Protein AF-A0A1M6KRE6-F1 (afdb_monomer_lite)

Sequence (108 aa):
MDKFHNLAITGLLILVSVLFFFLAFGNRGLVDMYNLKREAARLHEANQDLEKENDRLRRTMYRLLEDRDYLESVARKELGMVGKDELVYDFKDDNPSSRKKGDENPAQ

Secondary structure (DSSP, 8-state):
-HHHHHHHHHHHHHHHHHHHHHHHHSSS-HHHHHHHHHHHHHHHHHHHHHHHHHHHHHHHHHHHHH-HHHHHHHHHHHS----TT----------GGGS-SS------

pLDDT: mean 81.56, std 13.29, range [46.25, 96.5]

Foldseek 3Di:
DVVVVVVVVVVVVVVVVVVVVCQQPPDCHPVVVVVVVVVVVVVVVVVVVVVVVVVVVVVLVVCCVPPPVSVVVCCCPVVVDDDPPDDDDDPDPPPVVVVPDDDDDDDD

Structure (mmCIF, N/CA/C/O backbone):
data_AF-A0A1M6KRE6-F1
#
_entry.id   AF-A0A1M6KRE6-F1
#
loop_
_atom_site.group_PDB
_atom_site.id
_atom_site.type_symbol
_atom_site.label_atom_id
_atom_site.label_alt_id
_atom_site.label_comp_id
_atom_site.label_asym_id
_atom_site.label_entity_id
_atom_site.label_seq_id
_atom_site.pdbx_PDB_ins_code
_atom_site.Cartn_x
_atom_site.Cartn_y
_atom_site.Cartn_z
_atom_site.occupancy
_atom_site.B_iso_or_equiv
_atom_site.auth_seq_id
_atom_site.auth_comp_id
_atom_site.auth_asym_id
_atom_site.auth_atom_id
_atom_site.pdbx_PDB_model_num
ATOM 1 N N . MET A 1 1 ? 30.347 -0.579 -57.389 1.00 60.91 1 MET A N 1
ATOM 2 C CA . MET A 1 1 ? 30.819 -1.371 -56.224 1.00 60.91 1 MET A CA 1
ATOM 3 C C . MET A 1 1 ? 29.823 -1.230 -55.069 1.00 60.91 1 MET A C 1
ATOM 5 O O . MET A 1 1 ? 30.176 -1.230 -53.893 1.00 60.91 1 MET A O 1
ATOM 9 N N . ASP A 1 2 ? 28.539 -1.128 -55.401 1.00 69.44 2 ASP A N 1
ATOM 10 C CA . ASP A 1 2 ? 27.595 -0.358 -54.576 1.00 69.44 2 ASP A CA 1
ATOM 11 C C . ASP A 1 2 ? 26.771 -1.303 -53.696 1.00 69.44 2 ASP A C 1
ATOM 13 O O . ASP A 1 2 ? 26.412 -0.993 -52.566 1.00 69.44 2 ASP A O 1
ATOM 17 N N . LYS A 1 3 ? 26.603 -2.545 -54.163 1.00 71.12 3 LYS A N 1
ATOM 18 C CA . LYS A 1 3 ? 25.963 -3.634 -53.420 1.00 71.12 3 LYS A CA 1
ATOM 19 C C . LYS A 1 3 ? 26.753 -4.046 -52.169 1.00 71.12 3 LYS A C 1
ATOM 21 O O . LYS A 1 3 ? 26.140 -4.371 -51.160 1.00 71.12 3 LYS A O 1
ATOM 26 N N . PHE A 1 4 ? 28.088 -3.988 -52.207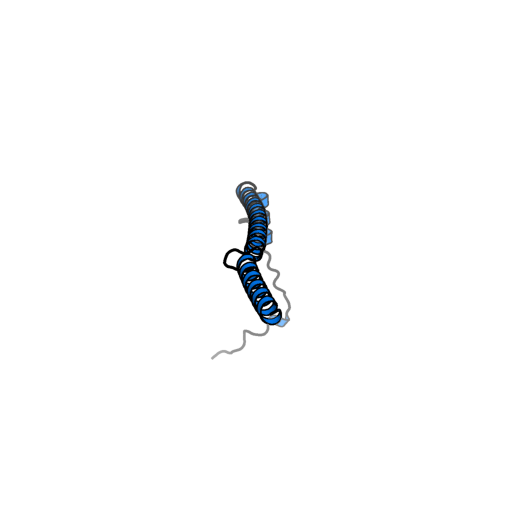 1.00 76.94 4 PHE A N 1
ATOM 27 C CA . PHE A 1 4 ? 28.939 -4.309 -51.051 1.00 76.94 4 PHE A CA 1
ATOM 28 C C . PHE A 1 4 ? 28.841 -3.251 -49.947 1.00 76.94 4 PHE A C 1
ATOM 30 O O . PHE A 1 4 ? 28.734 -3.600 -48.775 1.00 76.94 4 PHE A O 1
ATOM 37 N N . HIS A 1 5 ? 28.799 -1.970 -50.321 1.00 82.06 5 HIS A N 1
ATOM 38 C CA . HIS A 1 5 ? 28.614 -0.875 -49.370 1.00 82.06 5 HIS A CA 1
ATOM 39 C C . HIS A 1 5 ? 27.224 -0.923 -48.735 1.00 82.06 5 HIS A C 1
ATOM 41 O O . HIS A 1 5 ? 27.107 -0.815 -47.519 1.00 82.06 5 HIS A O 1
ATOM 47 N N . ASN A 1 6 ? 26.180 -1.189 -49.524 1.00 83.38 6 ASN A N 1
ATOM 48 C CA . ASN A 1 6 ? 24.822 -1.326 -48.996 1.00 83.38 6 ASN A CA 1
ATOM 49 C C . ASN A 1 6 ? 24.700 -2.517 -48.038 1.00 83.38 6 ASN A C 1
ATOM 51 O O . ASN A 1 6 ? 24.051 -2.403 -47.000 1.00 83.38 6 ASN A O 1
ATOM 55 N N . LEU A 1 7 ? 25.354 -3.642 -48.343 1.00 86.69 7 LEU A N 1
ATOM 56 C CA . LEU A 1 7 ? 25.370 -4.811 -47.464 1.00 86.69 7 LEU A CA 1
ATOM 57 C C . LEU A 1 7 ? 26.101 -4.514 -46.145 1.00 86.69 7 LEU A C 1
ATOM 59 O O . LEU A 1 7 ? 25.604 -4.872 -45.079 1.00 86.69 7 LEU A O 1
ATOM 63 N N . ALA A 1 8 ? 27.226 -3.795 -46.205 1.00 89.38 8 ALA A N 1
ATOM 64 C CA . ALA A 1 8 ? 27.962 -3.352 -45.023 1.00 89.38 8 ALA A CA 1
ATOM 65 C C . ALA A 1 8 ? 27.154 -2.358 -44.168 1.00 89.38 8 ALA A C 1
ATOM 67 O O . ALA A 1 8 ? 27.089 -2.509 -42.949 1.00 89.38 8 ALA A O 1
ATOM 68 N N . ILE A 1 9 ? 26.478 -1.388 -44.794 1.00 92.94 9 ILE A N 1
ATOM 69 C CA . ILE A 1 9 ? 25.613 -0.419 -44.104 1.00 92.94 9 ILE A CA 1
ATOM 70 C C . ILE A 1 9 ? 24.429 -1.129 -43.443 1.00 92.94 9 ILE A C 1
ATOM 72 O O . ILE A 1 9 ? 24.112 -0.845 -42.292 1.00 92.94 9 ILE A O 1
ATOM 76 N N . THR A 1 10 ? 23.805 -2.084 -44.135 1.00 93.38 10 THR A N 1
ATOM 77 C CA . THR A 1 10 ? 22.675 -2.856 -43.592 1.00 93.38 10 THR A CA 1
ATOM 78 C C . THR A 1 10 ? 23.118 -3.709 -42.402 1.00 93.38 10 THR A C 1
ATOM 80 O O . THR A 1 10 ? 22.440 -3.727 -41.377 1.00 93.38 10 THR A O 1
ATOM 83 N N . GLY A 1 11 ? 24.287 -4.355 -42.488 1.00 93.75 11 GLY A N 1
ATOM 84 C CA . GLY A 1 11 ? 24.874 -5.092 -41.367 1.00 93.75 11 GLY A CA 1
ATOM 85 C C . GLY A 1 11 ? 25.174 -4.202 -40.158 1.00 93.75 11 GLY A C 1
ATOM 86 O O . GLY A 1 11 ? 24.857 -4.575 -39.030 1.00 93.75 11 GLY A O 1
ATOM 87 N N . LEU A 1 12 ? 25.709 -2.998 -40.385 1.00 94.00 12 LEU A N 1
ATOM 88 C CA . LEU A 1 12 ? 25.952 -2.017 -39.324 1.00 94.00 12 LEU A CA 1
ATOM 89 C C . LEU A 1 12 ? 24.643 -1.535 -38.679 1.00 94.00 12 LEU A C 1
ATOM 91 O O . LEU A 1 12 ? 24.563 -1.434 -37.458 1.00 94.00 12 LEU A O 1
ATOM 95 N N . LEU A 1 13 ? 23.603 -1.293 -39.478 1.00 94.88 13 LEU A N 1
ATOM 96 C CA . LEU A 1 13 ? 22.275 -0.902 -38.997 1.00 94.88 13 LEU A CA 1
ATOM 97 C C . LEU A 1 13 ? 21.648 -1.978 -38.106 1.00 94.88 13 LEU A C 1
ATOM 99 O O . LEU A 1 13 ? 21.117 -1.663 -37.042 1.00 94.88 13 LEU A O 1
ATOM 103 N N . ILE A 1 14 ? 21.754 -3.248 -38.507 1.00 94.50 14 ILE A N 1
ATOM 104 C CA . ILE A 1 14 ? 21.268 -4.381 -37.712 1.00 94.50 14 ILE A CA 1
ATOM 105 C C . ILE A 1 14 ? 22.051 -4.481 -36.400 1.00 94.50 14 ILE A C 1
ATOM 107 O O . ILE A 1 14 ? 21.441 -4.600 -35.340 1.00 94.50 14 ILE A O 1
ATOM 111 N N . LEU A 1 15 ? 23.381 -4.365 -36.442 1.00 93.31 15 LEU A N 1
ATOM 112 C CA . LEU A 1 15 ? 24.223 -4.407 -35.243 1.00 93.31 15 LEU A CA 1
ATOM 113 C C . LEU A 1 15 ? 23.852 -3.298 -34.245 1.00 93.31 15 LEU A C 1
ATOM 115 O O . LEU A 1 15 ? 23.679 -3.565 -33.056 1.00 93.31 15 LEU A O 1
ATOM 119 N N . VAL A 1 16 ? 23.691 -2.062 -34.729 1.00 92.69 16 VAL A N 1
ATOM 120 C CA . VAL A 1 16 ? 23.298 -0.913 -33.899 1.00 92.69 16 VAL A CA 1
ATOM 121 C C . VAL A 1 16 ? 21.889 -1.100 -33.339 1.00 92.69 16 VAL A C 1
ATOM 123 O O . VAL A 1 16 ? 21.661 -0.815 -32.165 1.00 92.69 16 VAL A O 1
ATOM 126 N N . SER A 1 17 ? 20.954 -1.621 -34.136 1.00 90.31 17 SER A N 1
ATOM 127 C CA . SER A 1 17 ? 19.587 -1.902 -33.687 1.00 90.31 17 SER A CA 1
ATOM 128 C C . SER A 1 17 ? 19.549 -2.971 -32.593 1.00 90.31 17 SER A C 1
ATOM 130 O O . SER A 1 17 ? 18.859 -2.787 -31.592 1.00 90.31 17 SER A O 1
ATOM 132 N N . VAL A 1 18 ? 20.339 -4.039 -32.727 1.00 89.00 18 VAL A N 1
ATOM 133 C CA . VAL A 1 18 ? 20.460 -5.092 -31.709 1.00 89.00 18 VAL A CA 1
ATOM 134 C C . VAL A 1 18 ? 21.074 -4.538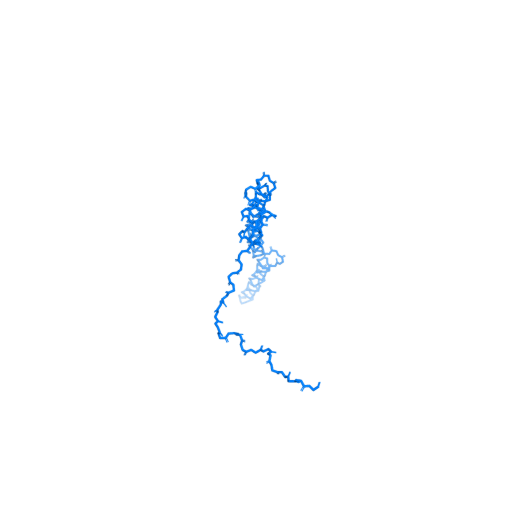 -30.423 1.00 89.00 18 VAL A C 1
ATOM 136 O O . VAL A 1 18 ? 20.550 -4.798 -29.345 1.00 89.00 18 VAL A O 1
ATOM 139 N N . LEU A 1 19 ? 22.122 -3.714 -30.513 1.00 85.75 19 LEU A N 1
ATOM 140 C CA . LEU A 1 19 ? 22.704 -3.032 -29.351 1.00 85.75 19 LEU A CA 1
ATOM 141 C C . LEU A 1 19 ? 21.696 -2.113 -28.653 1.00 85.75 19 LEU A C 1
ATOM 143 O O . LEU A 1 19 ? 21.586 -2.153 -27.432 1.00 85.75 19 LEU A O 1
ATOM 147 N N . PHE A 1 20 ? 20.927 -1.327 -29.409 1.00 83.75 20 PHE A N 1
ATOM 148 C CA . PHE A 1 20 ? 19.865 -0.484 -28.854 1.00 83.75 20 PHE A CA 1
ATOM 149 C C . PHE A 1 20 ? 18.758 -1.306 -28.199 1.00 83.75 20 PHE A C 1
ATOM 151 O O . PHE A 1 20 ? 18.269 -0.936 -27.134 1.00 83.75 20 PHE A O 1
ATOM 158 N N . PHE A 1 21 ? 18.387 -2.434 -28.804 1.00 83.62 21 PHE A N 1
ATOM 159 C CA . PHE A 1 21 ? 17.418 -3.357 -28.233 1.00 83.62 21 PHE A CA 1
ATOM 160 C C . PHE A 1 21 ? 17.932 -3.932 -26.911 1.00 83.62 21 PHE A C 1
ATOM 162 O O . PHE A 1 21 ? 17.239 -3.847 -25.905 1.00 83.62 21 PHE A O 1
ATOM 169 N N . PHE A 1 22 ? 19.176 -4.414 -26.861 1.00 80.75 22 PHE A N 1
ATOM 170 C CA . PHE A 1 22 ? 19.797 -4.863 -25.614 1.00 80.75 22 PHE A CA 1
ATOM 171 C C . PHE A 1 22 ? 19.989 -3.737 -24.597 1.00 80.75 22 PHE A C 1
ATOM 173 O O . PHE A 1 22 ? 19.952 -4.006 -23.409 1.00 80.75 22 PHE A O 1
ATOM 180 N N . LEU A 1 23 ? 20.164 -2.483 -25.004 1.00 75.44 23 LEU A N 1
ATOM 181 C CA . LEU A 1 23 ? 20.259 -1.370 -24.058 1.00 75.44 23 LEU A CA 1
ATOM 182 C C . LEU A 1 23 ? 18.883 -0.985 -23.489 1.00 75.44 23 LEU A C 1
ATOM 184 O O . LEU A 1 23 ? 18.763 -0.643 -22.316 1.00 75.44 23 LEU A O 1
ATOM 188 N N . ALA A 1 24 ? 17.833 -1.078 -24.306 1.00 69.56 24 ALA A N 1
ATOM 189 C CA . ALA A 1 24 ? 16.458 -0.825 -23.891 1.00 69.56 24 ALA A CA 1
ATOM 190 C C . ALA A 1 24 ? 15.870 -1.974 -23.049 1.00 69.56 24 ALA A C 1
ATOM 192 O O . ALA A 1 24 ? 15.108 -1.713 -22.116 1.00 69.56 24 ALA A O 1
ATOM 193 N N . PHE A 1 25 ? 16.237 -3.223 -23.362 1.00 71.69 25 PHE A N 1
ATOM 194 C CA . PHE A 1 25 ? 15.702 -4.450 -22.756 1.00 71.69 25 PHE A CA 1
ATOM 195 C C . PHE A 1 25 ? 16.690 -5.208 -21.851 1.00 71.69 25 PHE A C 1
ATOM 197 O O . PHE A 1 25 ? 16.304 -6.187 -21.220 1.00 71.69 25 PHE A O 1
ATOM 204 N N . GLY A 1 26 ? 17.958 -4.811 -21.766 1.00 64.38 26 GLY A N 1
ATOM 205 C CA . GLY A 1 26 ? 18.988 -5.555 -21.037 1.00 64.38 26 GLY A CA 1
ATOM 206 C C . GLY A 1 26 ? 19.114 -5.144 -19.576 1.00 64.38 26 GLY A C 1
ATOM 207 O O . GLY A 1 26 ? 19.380 -3.986 -19.275 1.00 64.38 26 GLY A O 1
ATOM 208 N N . ASN A 1 27 ? 18.958 -6.138 -18.694 1.00 55.44 27 ASN A N 1
ATOM 209 C CA . ASN A 1 27 ? 19.325 -6.262 -17.270 1.00 55.44 27 ASN A CA 1
ATOM 210 C C . ASN A 1 27 ? 19.027 -5.126 -16.267 1.00 55.44 27 ASN A C 1
ATOM 212 O O . ASN A 1 27 ? 19.328 -5.309 -15.089 1.00 55.44 27 ASN A O 1
ATOM 216 N N . ARG A 1 28 ? 18.510 -3.976 -16.710 1.00 57.75 28 ARG A N 1
ATOM 217 C CA . ARG A 1 28 ? 18.042 -2.797 -15.947 1.00 57.75 28 ARG A CA 1
ATOM 218 C C . ARG A 1 28 ? 17.414 -1.777 -16.911 1.00 57.75 28 ARG A C 1
ATOM 220 O O . ARG A 1 28 ? 17.637 -0.570 -16.811 1.00 57.75 28 ARG A O 1
ATOM 227 N N . GLY A 1 29 ? 16.696 -2.271 -17.916 1.00 69.38 29 GLY A N 1
ATOM 228 C CA . GLY A 1 29 ? 16.106 -1.434 -18.958 1.00 69.38 29 GLY A CA 1
ATOM 229 C C . GLY A 1 29 ? 14.996 -0.520 -18.425 1.00 69.38 29 GLY A C 1
ATOM 230 O O . GLY A 1 29 ? 14.564 -0.619 -17.275 1.00 69.38 29 GLY A O 1
ATOM 231 N N . LEU A 1 30 ? 14.466 0.349 -19.288 1.00 66.56 30 LEU A N 1
ATOM 232 C CA . LEU A 1 30 ? 13.367 1.271 -18.949 1.00 66.56 30 LEU A CA 1
ATOM 233 C C . LEU A 1 30 ? 12.126 0.546 -18.393 1.00 66.56 30 LEU A C 1
ATOM 235 O O . LEU A 1 30 ? 11.398 1.103 -17.570 1.00 66.56 30 LEU A O 1
ATOM 239 N N . VAL A 1 31 ? 11.913 -0.704 -18.813 1.00 74.19 31 VAL A N 1
ATOM 240 C CA . VAL A 1 31 ? 10.825 -1.572 -18.341 1.00 74.19 31 VAL A CA 1
ATOM 241 C C . VAL A 1 31 ? 10.991 -1.934 -16.863 1.00 74.19 31 VAL A C 1
ATOM 243 O O . VAL A 1 31 ? 10.027 -1.828 -16.106 1.00 74.19 31 VAL A O 1
ATOM 246 N N . ASP A 1 32 ? 12.202 -2.282 -16.422 1.00 78.56 32 ASP A N 1
ATOM 247 C CA . ASP A 1 32 ? 12.470 -2.597 -15.014 1.00 78.56 32 ASP A CA 1
ATOM 248 C C . ASP A 1 32 ? 12.289 -1.365 -14.135 1.00 78.56 32 ASP A C 1
ATOM 250 O O . ASP A 1 32 ? 11.684 -1.448 -13.072 1.00 78.56 32 ASP A O 1
ATOM 254 N N . MET A 1 33 ? 12.734 -0.195 -14.600 1.00 79.25 33 MET A N 1
ATOM 255 C CA . MET A 1 33 ? 12.517 1.065 -13.886 1.00 79.25 33 MET A CA 1
ATOM 256 C C . MET A 1 33 ? 11.023 1.389 -13.743 1.00 79.25 33 MET A C 1
ATOM 258 O O . MET A 1 33 ? 10.584 1.860 -12.692 1.00 79.25 33 MET A O 1
ATOM 262 N N . TYR A 1 34 ? 10.227 1.137 -14.786 1.00 81.69 34 TYR A N 1
ATOM 263 C CA . TYR A 1 34 ? 8.779 1.327 -14.734 1.00 81.69 34 TYR A CA 1
ATOM 264 C C . TYR A 1 34 ? 8.113 0.351 -13.756 1.00 81.69 34 TYR A C 1
ATOM 266 O O . TYR A 1 34 ? 7.319 0.768 -12.910 1.00 81.69 34 TYR A O 1
ATOM 274 N N . ASN A 1 35 ? 8.477 -0.931 -13.823 1.00 84.69 35 ASN A N 1
ATOM 275 C CA . ASN A 1 35 ? 7.965 -1.954 -12.916 1.00 84.69 35 ASN A CA 1
ATOM 276 C C . ASN A 1 35 ? 8.350 -1.662 -11.464 1.00 84.69 35 ASN A C 1
ATOM 278 O O . ASN A 1 35 ? 7.483 -1.715 -10.594 1.00 84.69 35 ASN A O 1
ATOM 282 N N . LEU A 1 36 ? 9.596 -1.257 -11.216 1.00 85.50 36 LEU A N 1
ATOM 283 C CA . LEU A 1 36 ? 10.098 -0.929 -9.886 1.00 85.50 36 LEU A CA 1
ATOM 284 C C . LEU A 1 36 ? 9.401 0.304 -9.305 1.00 85.50 36 LEU A C 1
ATOM 286 O O . LEU A 1 36 ? 9.016 0.298 -8.140 1.00 85.50 36 LEU A O 1
ATOM 290 N N . LYS A 1 37 ? 9.156 1.346 -10.113 1.00 87.00 37 LYS A N 1
ATOM 291 C CA . LYS A 1 37 ? 8.346 2.500 -9.683 1.00 87.00 37 LYS A CA 1
ATOM 292 C C . LYS A 1 37 ? 6.914 2.098 -9.348 1.00 87.00 37 LYS A C 1
ATOM 294 O O . LYS A 1 37 ? 6.365 2.565 -8.355 1.00 87.00 37 LYS A O 1
ATOM 299 N N . ARG A 1 38 ? 6.305 1.231 -10.161 1.00 90.62 38 ARG A N 1
ATOM 300 C CA . ARG A 1 38 ? 4.942 0.737 -9.927 1.00 90.62 38 ARG A CA 1
ATOM 301 C C . ARG A 1 38 ? 4.862 -0.145 -8.682 1.00 90.62 38 ARG A C 1
ATOM 303 O O . ARG A 1 38 ? 3.868 -0.113 -7.966 1.00 90.62 38 ARG A O 1
ATOM 310 N N . GLU A 1 39 ? 5.881 -0.950 -8.426 1.00 90.31 39 GLU A N 1
ATOM 311 C CA . GLU A 1 39 ? 5.986 -1.766 -7.222 1.00 90.31 39 GLU A CA 1
ATOM 312 C C . GLU A 1 39 ? 6.213 -0.905 -5.980 1.00 90.31 39 GLU A C 1
ATOM 314 O O . GLU A 1 39 ? 5.473 -1.051 -5.014 1.00 90.31 39 GLU A O 1
ATOM 319 N N . ALA A 1 40 ? 7.114 0.077 -6.043 1.00 92.56 40 ALA A N 1
ATOM 320 C CA . ALA A 1 40 ? 7.311 1.049 -4.972 1.00 92.56 40 ALA A CA 1
ATOM 321 C C . ALA A 1 40 ? 6.023 1.823 -4.646 1.00 92.56 40 ALA A C 1
ATOM 323 O O . ALA A 1 40 ? 5.688 1.978 -3.475 1.00 92.56 40 ALA A O 1
ATOM 324 N N . ALA A 1 41 ? 5.268 2.255 -5.662 1.00 93.69 41 ALA A N 1
ATOM 325 C CA . ALA A 1 41 ? 3.982 2.923 -5.462 1.00 93.69 41 ALA A CA 1
ATOM 326 C C . ALA A 1 41 ? 2.960 2.012 -4.761 1.00 93.69 41 ALA A C 1
ATOM 328 O O . ALA A 1 41 ? 2.326 2.436 -3.800 1.00 93.69 41 ALA A O 1
ATOM 329 N N . ARG A 1 42 ? 2.854 0.744 -5.185 1.00 94.88 42 ARG A N 1
ATOM 330 C CA . ARG A 1 42 ? 1.969 -0.246 -4.546 1.00 94.88 42 ARG A CA 1
ATOM 331 C C . ARG A 1 42 ? 2.363 -0.533 -3.099 1.00 94.88 42 ARG A C 1
ATOM 333 O O . ARG A 1 42 ? 1.497 -0.593 -2.235 1.00 94.88 42 ARG A O 1
ATOM 340 N N . LEU A 1 43 ? 3.657 -0.691 -2.821 1.00 93.38 43 LEU A N 1
ATOM 341 C CA . LEU A 1 43 ? 4.150 -0.887 -1.456 1.00 93.38 43 LEU A CA 1
ATOM 342 C C . LEU A 1 43 ? 3.905 0.346 -0.584 1.00 93.38 43 LEU A C 1
ATOM 344 O O . LEU A 1 43 ? 3.647 0.209 0.610 1.00 93.38 43 LEU A O 1
AT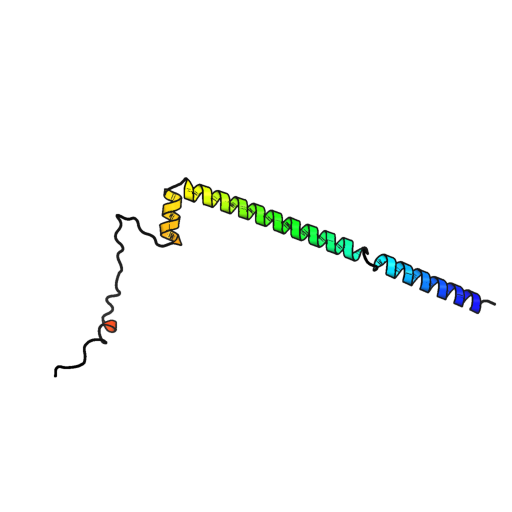OM 348 N N . HIS A 1 44 ? 3.996 1.546 -1.155 1.00 95.19 44 HIS A N 1
ATOM 349 C CA . HIS A 1 44 ? 3.718 2.774 -0.424 1.00 95.19 44 HIS A CA 1
ATOM 350 C C . HIS A 1 44 ? 2.238 2.880 -0.044 1.00 95.19 44 HIS A C 1
ATOM 352 O O . HIS A 1 44 ? 1.932 3.138 1.115 1.00 95.19 44 HIS A O 1
ATOM 358 N N . GLU A 1 45 ? 1.333 2.606 -0.985 1.00 95.75 45 GLU A N 1
ATOM 359 C CA . GLU A 1 45 ? -0.112 2.566 -0.735 1.00 95.75 45 GLU A CA 1
ATOM 360 C C . GLU A 1 45 ? -0.470 1.513 0.326 1.00 95.75 45 GLU A C 1
ATOM 362 O O . GLU A 1 45 ? -1.134 1.825 1.312 1.00 95.75 45 GLU A O 1
ATOM 367 N N . ALA A 1 46 ? 0.075 0.298 0.202 1.00 94.56 46 ALA A N 1
ATOM 368 C CA . ALA A 1 46 ? -0.134 -0.760 1.186 1.00 94.56 46 ALA A CA 1
ATOM 369 C C . ALA A 1 46 ? 0.365 -0.372 2.590 1.00 94.56 46 ALA A C 1
ATOM 371 O O . ALA A 1 46 ? -0.303 -0.662 3.581 1.00 94.56 46 ALA A O 1
ATOM 372 N N . ASN A 1 47 ? 1.514 0.308 2.694 1.00 96.06 47 ASN A N 1
ATOM 373 C CA . ASN A 1 47 ? 1.999 0.817 3.979 1.00 96.06 47 ASN A CA 1
ATOM 374 C C . ASN A 1 47 ? 1.060 1.872 4.566 1.00 96.06 47 ASN A C 1
ATOM 376 O O . ASN A 1 47 ? 0.749 1.802 5.750 1.00 96.06 47 ASN A O 1
ATOM 380 N N . GLN A 1 48 ? 0.581 2.817 3.756 1.00 96.25 48 GLN A N 1
ATOM 381 C CA . GLN A 1 48 ? -0.346 3.848 4.228 1.00 96.25 48 GLN A CA 1
ATOM 382 C C . GLN A 1 48 ? -1.650 3.247 4.757 1.00 96.25 48 GLN A C 1
ATOM 384 O O . GLN A 1 48 ? -2.186 3.712 5.764 1.00 96.25 48 GLN A O 1
ATOM 389 N N . ASP A 1 49 ? -2.175 2.216 4.100 1.00 96.31 49 ASP A N 1
ATOM 390 C CA . ASP A 1 49 ? -3.391 1.553 4.561 1.00 96.31 49 ASP A CA 1
ATOM 391 C C . ASP A 1 49 ? -3.155 0.745 5.840 1.00 96.31 49 ASP A C 1
ATOM 393 O O . ASP A 1 49 ? -3.953 0.840 6.776 1.00 96.31 49 ASP A O 1
ATOM 397 N N . LEU A 1 50 ? -2.016 0.052 5.946 1.00 95.19 50 LEU A N 1
ATOM 398 C CA . LEU A 1 50 ? -1.614 -0.623 7.181 1.00 95.19 50 LEU A CA 1
ATOM 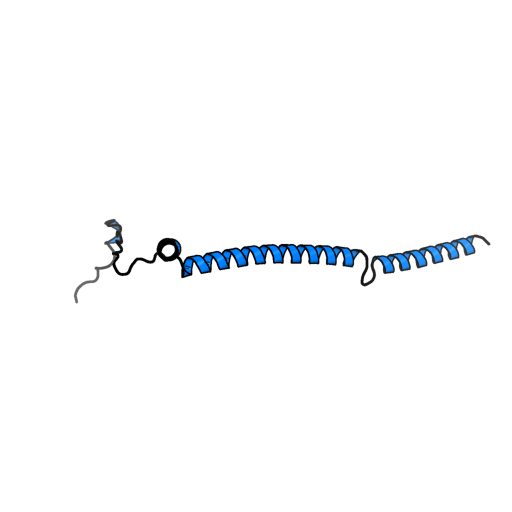399 C C . LEU A 1 50 ? -1.412 0.355 8.343 1.00 95.19 50 LEU A C 1
ATOM 401 O O . LEU A 1 50 ? -1.812 0.046 9.463 1.00 95.19 50 LEU A O 1
ATOM 405 N N . GLU A 1 51 ? -0.835 1.534 8.107 1.00 95.06 51 GLU A N 1
ATOM 406 C CA . GLU A 1 51 ? -0.688 2.575 9.131 1.00 95.06 51 GLU A CA 1
ATOM 407 C C . GLU A 1 51 ? -2.051 3.072 9.626 1.00 95.06 51 GLU A C 1
ATOM 409 O O . GLU A 1 51 ? -2.285 3.127 10.836 1.00 95.06 51 GLU A O 1
ATOM 414 N N . LYS A 1 52 ? -2.998 3.348 8.718 1.00 95.75 52 LYS A N 1
ATOM 415 C CA . LYS A 1 52 ? -4.369 3.739 9.097 1.00 95.75 52 LYS A CA 1
ATOM 416 C C . LYS A 1 52 ? -5.063 2.657 9.919 1.00 95.75 52 LYS A C 1
ATOM 418 O O . LYS A 1 52 ? -5.778 2.969 10.877 1.00 95.75 52 LYS A O 1
ATOM 423 N N . GLU A 1 53 ? -4.889 1.395 9.537 1.00 95.06 53 GLU A N 1
ATOM 424 C CA . GLU A 1 53 ? -5.462 0.265 10.259 1.00 95.06 53 GLU A CA 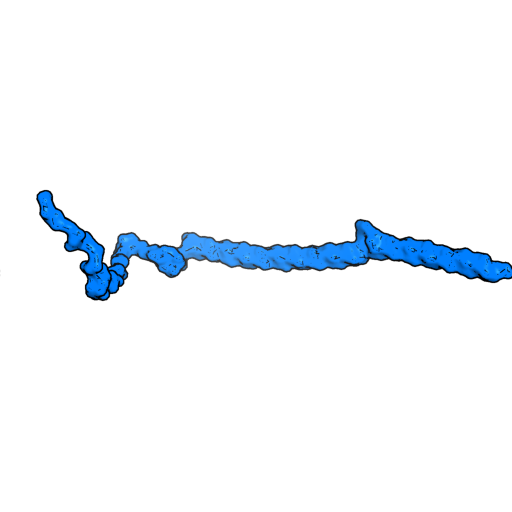1
ATOM 425 C C . GLU A 1 53 ? -4.814 0.102 11.636 1.00 95.06 53 GLU A C 1
ATOM 427 O O . GLU A 1 53 ? -5.524 -0.053 12.631 1.00 95.06 53 GLU A O 1
ATOM 432 N N . ASN A 1 54 ? -3.492 0.259 11.726 1.00 96.50 54 ASN A N 1
ATOM 433 C CA . ASN A 1 54 ? -2.761 0.262 12.989 1.00 96.50 54 ASN A CA 1
ATOM 434 C C . ASN A 1 54 ? -3.281 1.356 13.931 1.00 96.50 54 ASN A C 1
ATOM 436 O O . ASN A 1 54 ? -3.599 1.082 15.087 1.00 96.50 54 ASN A O 1
ATOM 440 N N . ASP A 1 55 ? -3.456 2.574 13.425 1.00 95.12 55 ASP A N 1
ATOM 441 C CA . ASP A 1 55 ? -4.004 3.697 14.183 1.00 95.12 55 ASP A CA 1
ATOM 442 C C . ASP A 1 55 ? -5.438 3.443 14.651 1.00 95.12 55 ASP A C 1
ATOM 444 O O . ASP A 1 55 ? -5.810 3.779 15.780 1.00 95.12 55 ASP A O 1
ATOM 448 N N . ARG A 1 56 ? -6.271 2.840 13.796 1.00 95.12 56 ARG A N 1
ATOM 449 C CA . ARG A 1 56 ? -7.634 2.446 14.162 1.00 95.12 56 ARG A CA 1
ATOM 450 C C . ARG A 1 56 ? -7.613 1.413 15.285 1.00 95.12 56 ARG A C 1
ATOM 452 O O . ARG A 1 56 ? -8.303 1.612 16.281 1.00 95.12 56 ARG A O 1
ATOM 459 N N . LEU A 1 57 ? -6.811 0.361 15.146 1.00 92.25 57 LEU A N 1
ATOM 460 C CA . LEU A 1 57 ? -6.656 -0.698 16.144 1.00 92.25 57 LEU A CA 1
ATOM 461 C C . LEU A 1 57 ? -6.149 -0.142 17.475 1.00 92.25 57 LEU A C 1
ATOM 463 O O . LEU A 1 57 ? -6.708 -0.464 18.520 1.00 92.25 57 LEU A O 1
ATOM 467 N N . ARG A 1 58 ? -5.151 0.749 17.451 1.00 91.88 58 ARG A N 1
ATOM 468 C CA . ARG A 1 58 ? -4.641 1.427 18.652 1.00 91.88 58 ARG A CA 1
ATOM 469 C C . ARG A 1 58 ? -5.722 2.239 19.354 1.00 91.88 58 ARG A C 1
ATOM 471 O O . ARG A 1 58 ? -5.855 2.136 20.570 1.00 91.88 58 ARG A O 1
ATOM 478 N N . ARG A 1 59 ? -6.519 3.012 18.609 1.00 90.75 59 ARG A N 1
ATOM 479 C CA . ARG A 1 59 ? -7.648 3.768 19.179 1.00 90.75 59 ARG A CA 1
ATOM 480 C C . ARG A 1 59 ? -8.691 2.847 19.799 1.00 90.75 59 ARG A C 1
ATOM 482 O O . ARG A 1 59 ? -9.185 3.147 20.880 1.00 90.75 59 ARG A O 1
ATOM 489 N N . THR A 1 60 ? -9.009 1.737 19.137 1.00 87.62 60 THR A N 1
ATOM 490 C CA . THR A 1 60 ? -9.915 0.721 19.677 1.00 87.62 60 THR A CA 1
ATOM 491 C C . THR A 1 60 ? -9.354 0.143 20.973 1.00 87.62 60 THR A C 1
ATOM 493 O O . THR A 1 60 ? -10.019 0.237 21.995 1.00 87.62 60 THR A O 1
ATOM 496 N N . MET A 1 61 ? -8.106 -0.337 20.977 1.00 89.00 61 MET A N 1
ATOM 497 C CA . MET A 1 61 ? -7.427 -0.843 22.178 1.00 89.00 61 MET A CA 1
ATOM 498 C C . MET A 1 61 ? -7.478 0.152 23.337 1.00 89.00 61 MET A C 1
ATOM 500 O O . MET A 1 61 ? -7.825 -0.225 24.450 1.00 89.00 61 MET A O 1
ATOM 504 N N . TYR A 1 62 ? -7.178 1.423 23.069 1.00 88.25 62 TYR A N 1
ATOM 505 C CA . TYR A 1 62 ? -7.211 2.471 24.082 1.00 88.25 62 TYR A CA 1
ATOM 506 C C . TYR A 1 62 ? -8.616 2.648 24.676 1.00 88.25 62 TYR A C 1
ATOM 508 O O . TYR A 1 62 ? -8.769 2.684 25.892 1.00 88.25 62 TYR A O 1
ATOM 516 N N . ARG A 1 63 ? -9.657 2.656 23.832 1.00 85.38 63 ARG A N 1
ATOM 517 C CA . ARG A 1 63 ? -11.054 2.726 24.289 1.00 85.38 63 ARG A CA 1
ATOM 518 C C . ARG A 1 63 ? -11.479 1.489 25.072 1.00 85.38 63 ARG A C 1
ATOM 520 O O . ARG A 1 63 ? -12.122 1.638 26.094 1.00 85.38 63 ARG A O 1
ATOM 527 N N . LEU A 1 64 ? -11.110 0.284 24.637 1.00 85.06 64 LEU A N 1
ATOM 528 C CA . LEU A 1 64 ? -11.406 -0.934 25.402 1.00 85.06 64 LEU A CA 1
ATOM 529 C C . LEU A 1 64 ? -10.748 -0.921 26.788 1.00 85.06 64 LEU A C 1
ATOM 531 O O . LEU A 1 64 ? -11.296 -1.503 27.718 1.00 85.06 64 LEU A O 1
ATOM 535 N N . LEU A 1 65 ? -9.570 -0.307 26.921 1.00 82.81 65 LEU A N 1
ATOM 536 C CA . LEU A 1 65 ? -8.835 -0.294 28.184 1.00 82.81 65 LEU A CA 1
ATOM 537 C C . LEU A 1 65 ? -9.301 0.810 29.138 1.00 82.81 65 LEU A C 1
ATOM 539 O O . LEU A 1 65 ? -9.359 0.581 30.343 1.00 82.81 65 LEU A O 1
ATOM 543 N N . GLU A 1 66 ? -9.587 2.002 28.613 1.00 84.62 66 GLU A N 1
ATOM 544 C CA . GLU A 1 66 ? -9.863 3.187 29.432 1.00 84.62 66 GLU A CA 1
ATOM 545 C C . GLU A 1 66 ? -11.364 3.457 29.627 1.00 84.62 66 GLU A C 1
ATOM 547 O O . GLU A 1 66 ? -11.759 4.015 30.650 1.00 84.62 66 GLU A O 1
ATOM 552 N N . ASP A 1 67 ? -12.218 3.016 28.699 1.00 87.06 67 ASP A N 1
ATOM 553 C CA . ASP A 1 67 ? -13.668 3.216 28.748 1.00 87.06 67 ASP A CA 1
ATOM 554 C C . ASP A 1 67 ? -14.386 1.902 29.106 1.00 87.06 67 ASP A C 1
ATOM 556 O O . ASP A 1 67 ? -14.527 0.983 28.290 1.00 87.06 67 ASP A O 1
ATOM 560 N N . ARG A 1 68 ? -14.851 1.811 30.361 1.00 85.25 68 ARG A N 1
ATOM 561 C CA . ARG A 1 68 ? -15.571 0.628 30.858 1.00 85.25 68 ARG A CA 1
ATOM 562 C C . ARG A 1 68 ? -16.885 0.383 30.120 1.00 85.25 68 ARG A C 1
ATOM 564 O O . ARG A 1 68 ? -17.212 -0.781 29.894 1.00 85.25 68 ARG A O 1
ATOM 571 N N . ASP A 1 69 ? -17.605 1.433 29.735 1.00 86.81 69 ASP A N 1
ATOM 572 C CA . ASP A 1 69 ? -18.899 1.305 29.060 1.00 86.81 69 ASP A CA 1
ATOM 573 C C . ASP A 1 69 ? -18.693 0.775 27.637 1.00 86.81 69 ASP A C 1
ATOM 575 O O . ASP A 1 69 ? -19.429 -0.097 27.162 1.00 86.81 69 ASP A O 1
ATOM 579 N N . TYR A 1 70 ? -17.636 1.243 26.963 1.00 86.38 70 TYR A N 1
ATOM 580 C CA . TYR A 1 70 ? -17.251 0.721 25.657 1.00 86.38 70 TYR A CA 1
ATOM 581 C C . TYR A 1 70 ? -16.869 -0.763 25.732 1.00 86.38 70 TYR A C 1
ATOM 583 O O . TYR A 1 70 ? -17.391 -1.561 24.948 1.00 86.38 70 TYR A O 1
ATOM 591 N N . LEU A 1 71 ? -16.031 -1.151 26.698 1.00 88.19 71 LEU A N 1
ATOM 592 C CA . LEU A 1 71 ? -15.644 -2.546 26.927 1.00 88.19 71 LEU A CA 1
ATOM 593 C C . LEU A 1 71 ? -16.857 -3.447 27.195 1.00 88.19 71 LEU A C 1
ATOM 595 O O . LEU A 1 71 ? -16.972 -4.520 26.604 1.00 88.19 71 LEU A O 1
ATOM 599 N N . GLU A 1 72 ? -17.776 -3.008 28.054 1.00 87.81 72 GLU A N 1
ATOM 600 C CA . GLU A 1 72 ? -18.999 -3.746 28.365 1.00 87.81 72 GLU A CA 1
ATOM 601 C C . GLU A 1 72 ? -19.891 -3.902 27.128 1.00 87.81 72 GLU A C 1
ATOM 603 O O . GLU A 1 72 ? -20.417 -4.985 26.865 1.00 87.81 72 GLU A O 1
ATOM 608 N N . SER A 1 73 ? -20.009 -2.850 26.313 1.00 88.44 73 SER A N 1
ATOM 609 C CA . SER A 1 73 ? -20.780 -2.903 25.072 1.00 88.44 73 SER A CA 1
ATOM 610 C C . SER A 1 73 ? -20.216 -3.922 24.076 1.00 88.44 73 SER A C 1
ATOM 612 O O . SER A 1 73 ? -20.993 -4.647 23.452 1.00 88.44 73 SER A O 1
ATOM 614 N N . VAL A 1 74 ? -18.886 -4.021 23.960 1.00 88.25 74 VAL A N 1
ATOM 615 C CA . VAL A 1 74 ? -18.206 -5.012 23.113 1.00 88.25 74 VAL A CA 1
ATOM 616 C C . VAL A 1 74 ? -18.397 -6.415 23.690 1.00 88.25 74 VAL A C 1
ATOM 618 O O . VAL A 1 74 ? -18.784 -7.326 22.963 1.00 88.25 74 VAL A O 1
ATOM 621 N N . ALA A 1 75 ? -18.226 -6.590 25.003 1.00 89.81 75 ALA A N 1
ATOM 622 C CA . ALA A 1 75 ? -18.422 -7.875 25.671 1.00 89.81 75 ALA A CA 1
ATOM 623 C C . ALA A 1 75 ? -19.856 -8.410 25.491 1.00 89.81 75 ALA A C 1
ATOM 625 O O . ALA A 1 75 ? -20.040 -9.577 25.151 1.00 89.81 75 ALA A O 1
ATOM 626 N N . ARG A 1 76 ? -20.875 -7.555 25.632 1.00 90.50 76 ARG A N 1
ATOM 627 C CA . ARG A 1 76 ? -22.280 -7.940 25.425 1.00 90.50 76 ARG A CA 1
ATOM 628 C C . ARG A 1 76 ? -22.606 -8.219 23.957 1.00 90.50 76 ARG A C 1
ATOM 630 O O . ARG A 1 76 ? -23.283 -9.199 23.667 1.00 90.50 76 ARG A O 1
ATOM 637 N N . LYS A 1 77 ? -22.162 -7.362 23.028 1.00 90.00 77 LYS A N 1
ATOM 638 C CA . LYS A 1 77 ? -22.564 -7.438 21.609 1.00 90.00 77 LYS A CA 1
ATOM 639 C C . LYS A 1 77 ? -21.766 -8.452 20.799 1.00 90.00 77 LYS A C 1
ATOM 641 O O . LYS A 1 77 ? -22.353 -9.155 19.986 1.00 90.00 77 LYS A O 1
ATOM 646 N N . GLU A 1 78 ? -20.450 -8.494 20.982 1.00 88.19 78 GLU A N 1
ATOM 647 C CA . GLU A 1 78 ? -19.565 -9.346 20.180 1.00 88.19 78 GLU A CA 1
ATOM 648 C C . GLU A 1 78 ? -19.325 -10.705 20.838 1.00 88.19 78 GLU A C 1
ATOM 650 O O . GLU A 1 78 ? -19.236 -11.711 20.141 1.00 88.19 78 GLU A O 1
ATOM 655 N N . LEU A 1 79 ? -19.250 -10.750 22.173 1.00 87.44 79 LEU A N 1
ATOM 656 C CA . LEU A 1 79 ? -18.955 -11.982 22.914 1.00 87.44 79 LEU A CA 1
ATOM 657 C C . LEU A 1 79 ? -20.186 -12.602 23.592 1.00 87.44 79 LEU A C 1
ATOM 659 O O . LEU A 1 79 ? -20.082 -13.704 24.127 1.00 87.44 79 LEU A O 1
ATOM 663 N N . GLY A 1 80 ? -21.335 -11.915 23.603 1.00 87.62 80 GLY A N 1
ATOM 664 C CA . GLY A 1 80 ? -22.544 -12.383 24.293 1.00 87.62 80 GLY A CA 1
ATOM 665 C C . GLY A 1 80 ? -22.371 -12.516 25.810 1.00 87.62 80 GLY A C 1
ATOM 666 O O . GLY A 1 80 ? -23.115 -13.253 26.455 1.00 87.62 80 GLY A O 1
ATOM 667 N N . MET A 1 81 ? -21.365 -11.852 26.383 1.00 88.62 81 MET A N 1
ATOM 668 C CA . MET A 1 81 ? -21.083 -11.910 27.812 1.00 88.62 81 MET A CA 1
ATOM 669 C C . MET A 1 81 ? -22.126 -11.116 28.599 1.00 88.62 81 MET A C 1
ATOM 671 O O . MET A 1 81 ? -22.560 -10.045 28.176 1.00 88.62 81 MET A O 1
ATOM 675 N N . VAL A 1 82 ? -22.485 -11.629 29.774 1.00 87.81 82 VAL A N 1
ATOM 676 C CA . VAL A 1 82 ? -23.399 -10.981 30.722 1.00 87.81 82 VAL A CA 1
ATOM 677 C C . VAL A 1 82 ? -22.664 -10.634 32.012 1.00 87.81 82 VAL A C 1
ATOM 679 O O . VAL A 1 82 ? -21.662 -11.268 32.359 1.00 87.81 82 VAL A O 1
ATOM 682 N N . GLY A 1 83 ? -23.132 -9.601 32.709 1.00 85.94 83 GLY A N 1
ATOM 683 C CA . GLY A 1 83 ? -22.567 -9.195 33.990 1.00 85.94 83 GLY A CA 1
ATOM 684 C C . GLY A 1 83 ? -22.675 -10.306 35.039 1.00 85.94 83 GLY A C 1
ATOM 685 O O . GLY A 1 83 ? -23.566 -11.149 34.983 1.00 85.94 83 GLY A O 1
ATOM 686 N N . LYS A 1 84 ? -21.775 -10.298 36.032 1.00 84.62 84 LYS A N 1
ATOM 687 C CA . LYS A 1 84 ? -21.804 -11.282 37.135 1.00 84.62 84 LYS A CA 1
ATOM 688 C C . LYS A 1 84 ? -23.120 -11.265 37.9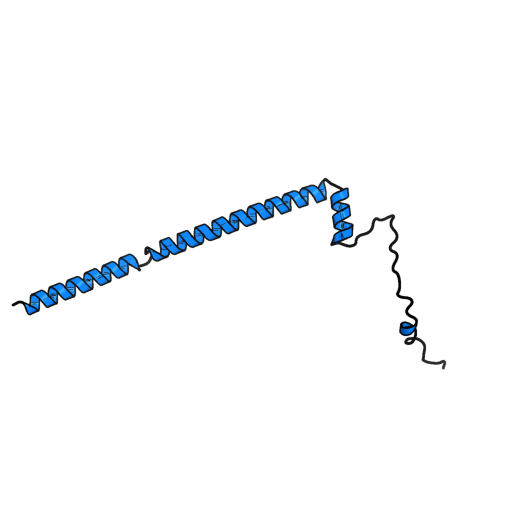17 1.00 84.62 84 LYS A C 1
ATOM 690 O O . LYS A 1 84 ? -23.512 -12.296 38.449 1.00 84.62 84 LYS A O 1
ATOM 695 N N . ASP A 1 85 ? -23.778 -10.111 37.953 1.00 87.50 85 ASP A N 1
ATOM 696 C CA . ASP A 1 85 ? -25.028 -9.883 38.675 1.00 87.50 85 ASP A CA 1
ATOM 697 C C . ASP A 1 85 ? -26.261 -9.930 37.745 1.00 87.50 85 ASP A C 1
ATOM 699 O O . ASP A 1 85 ? -27.330 -9.437 38.100 1.00 87.50 85 ASP A O 1
ATOM 703 N N . GLU A 1 86 ? -26.129 -10.504 36.541 1.00 85.25 86 GLU A N 1
ATOM 704 C CA . GLU A 1 86 ? -27.196 -10.577 35.534 1.00 85.25 86 GLU A CA 1
ATOM 705 C C . GLU A 1 86 ? -27.677 -12.013 35.278 1.00 85.25 86 GLU A C 1
ATOM 707 O O . GLU A 1 86 ? -26.904 -12.969 35.305 1.00 85.25 86 GLU A O 1
ATOM 712 N N . LEU A 1 87 ? -28.978 -12.165 35.002 1.00 81.12 87 LEU A N 1
ATOM 713 C CA . LEU A 1 87 ? -29.635 -13.450 34.743 1.00 81.12 87 LEU A CA 1
ATOM 714 C C . LEU A 1 87 ? -29.899 -13.641 33.245 1.00 81.12 87 LEU A C 1
ATOM 716 O O . LEU A 1 87 ? -30.531 -12.800 32.605 1.00 81.12 87 LEU A O 1
ATOM 720 N N . VAL A 1 88 ? -29.465 -14.780 32.700 1.00 83.50 88 VAL A N 1
ATOM 721 C CA . VAL A 1 88 ? -29.781 -15.193 31.325 1.00 83.50 88 VAL A CA 1
ATOM 722 C C . VAL A 1 88 ? -31.122 -15.921 31.319 1.00 83.50 88 VAL A C 1
ATOM 724 O O . VAL A 1 88 ? -31.261 -16.976 31.938 1.00 83.50 88 VAL A O 1
ATOM 727 N N . TYR A 1 89 ? -32.103 -15.375 30.602 1.00 83.31 89 TYR A N 1
ATOM 728 C CA . TYR A 1 89 ? -33.367 -16.055 30.329 1.00 83.31 89 TYR A CA 1
ATOM 729 C C . TYR A 1 89 ? -33.262 -16.808 29.001 1.00 83.31 89 TYR A C 1
ATOM 731 O O . TYR A 1 89 ? -33.281 -16.195 27.936 1.00 83.31 89 TYR A O 1
ATOM 739 N N . ASP A 1 90 ? -33.143 -18.134 29.071 1.00 81.75 90 ASP A N 1
ATOM 740 C CA . ASP A 1 90 ? -33.267 -19.014 27.909 1.00 81.75 90 ASP A CA 1
ATOM 741 C C . ASP A 1 90 ? -34.735 -19.429 27.761 1.00 81.75 90 ASP A C 1
ATOM 743 O O . ASP A 1 90 ? -35.271 -20.199 28.568 1.00 81.75 90 ASP A O 1
ATOM 747 N N . PHE A 1 91 ? -35.413 -18.869 26.761 1.00 82.69 91 PHE A N 1
ATOM 748 C CA . PHE A 1 91 ? -36.754 -19.302 26.400 1.00 82.69 91 PHE A CA 1
ATOM 749 C C . PHE A 1 91 ? -36.626 -20.634 25.663 1.00 82.69 91 PHE A C 1
ATOM 751 O O . PHE A 1 91 ? -36.465 -20.666 24.444 1.00 82.69 91 PHE A O 1
ATOM 758 N N . LYS A 1 92 ? -36.705 -21.750 26.398 1.00 73.69 92 LYS A N 1
ATOM 759 C CA . LYS A 1 92 ? -36.955 -23.042 25.758 1.00 73.69 92 LYS A CA 1
ATOM 760 C C . LYS A 1 92 ? -38.259 -22.912 24.987 1.00 73.69 92 LYS A C 1
ATOM 762 O O . LYS A 1 92 ? -39.296 -22.622 25.577 1.00 73.69 92 LYS A O 1
ATOM 767 N N . ASP A 1 93 ? -38.194 -23.123 23.677 1.00 68.12 93 ASP A N 1
ATOM 768 C CA . ASP A 1 93 ? -39.389 -23.327 22.876 1.00 68.12 93 ASP A CA 1
ATOM 769 C C . ASP A 1 93 ? -40.152 -24.498 23.497 1.00 68.12 93 ASP A C 1
ATOM 771 O O . ASP A 1 93 ? -39.803 -25.669 23.316 1.00 68.12 93 ASP A O 1
ATOM 775 N N . ASP A 1 94 ? -41.220 -24.182 24.223 1.00 62.50 94 ASP A N 1
ATOM 776 C CA . ASP A 1 94 ? -42.179 -25.137 24.769 1.00 62.50 94 ASP A CA 1
ATOM 777 C C . ASP A 1 94 ? -43.031 -25.749 23.647 1.00 62.50 94 ASP A C 1
ATOM 779 O O . ASP A 1 94 ? -44.219 -26.017 23.824 1.00 62.50 94 ASP A O 1
ATOM 783 N N . ASN A 1 95 ? -42.438 -25.984 22.471 1.00 59.91 95 ASN A N 1
ATOM 784 C CA . ASN A 1 95 ? -43.081 -26.694 21.391 1.00 59.91 95 ASN A CA 1
ATOM 785 C C . ASN A 1 95 ? -43.315 -28.146 21.849 1.00 59.91 95 ASN A C 1
ATOM 787 O O . ASN A 1 95 ? -42.360 -28.917 22.004 1.00 59.91 95 ASN A O 1
ATOM 791 N N . PRO A 1 96 ? -44.577 -28.563 22.061 1.00 58.25 96 PRO A N 1
ATOM 792 C CA . PRO A 1 96 ? -44.903 -29.876 22.606 1.00 58.25 96 PRO A CA 1
ATOM 793 C C . PRO A 1 96 ? -44.494 -31.045 21.691 1.00 58.25 96 PRO A C 1
ATOM 795 O O . PRO A 1 96 ? -44.570 -32.197 22.121 1.00 58.25 96 PRO A O 1
ATOM 798 N N . SER A 1 97 ? -44.034 -30.795 20.457 1.00 58.56 97 SER A N 1
ATOM 799 C CA . SER A 1 97 ? -43.616 -31.840 19.516 1.00 58.56 97 SER A CA 1
ATOM 800 C C . SER A 1 97 ? -42.204 -32.402 19.738 1.00 58.56 97 SER A C 1
ATOM 802 O O . SER A 1 97 ? -41.872 -33.413 19.124 1.00 58.56 97 SER A O 1
ATOM 804 N N . SER A 1 98 ? -41.371 -31.818 20.609 1.00 57.72 98 SER A N 1
ATOM 805 C CA . SER A 1 98 ? -40.016 -32.331 20.910 1.00 57.72 98 SER A CA 1
ATOM 806 C C . SER A 1 98 ? -39.955 -33.260 22.135 1.00 57.72 98 SER A C 1
ATOM 808 O O . SER A 1 98 ? -38.926 -33.878 22.394 1.00 57.72 98 SER A O 1
ATOM 810 N N . ARG A 1 99 ? -41.067 -33.425 22.869 1.00 56.50 99 ARG A N 1
ATOM 811 C CA . ARG A 1 99 ? -41.128 -34.164 24.146 1.00 56.50 99 ARG A CA 1
ATOM 812 C C . ARG A 1 99 ? -41.334 -35.685 24.008 1.00 56.50 99 ARG A C 1
ATOM 814 O O . ARG A 1 99 ? -41.462 -36.374 25.013 1.00 56.50 99 ARG A O 1
ATOM 821 N N . LYS A 1 100 ? -41.369 -36.229 22.783 1.00 56.06 100 LYS A N 1
ATOM 822 C CA . LYS A 1 100 ? -41.540 -37.671 22.505 1.00 56.06 100 LYS A CA 1
ATOM 823 C C . LYS A 1 100 ? -40.308 -38.290 21.839 1.00 56.06 100 LYS A C 1
ATOM 825 O O . LYS A 1 100 ? -40.337 -38.613 20.655 1.00 56.06 100 LYS A O 1
ATOM 830 N N . LYS A 1 101 ? -39.230 -38.477 22.599 1.00 57.19 101 LYS A N 1
ATOM 831 C CA . LYS A 1 101 ? -38.217 -39.519 22.340 1.00 57.19 101 LYS A CA 1
ATOM 832 C C . LYS A 1 101 ? -37.279 -39.591 23.542 1.00 57.19 101 LYS A C 1
ATOM 834 O O . LYS A 1 101 ? -36.346 -38.805 23.637 1.00 57.19 101 LYS A O 1
ATOM 839 N N . GLY A 1 102 ? -37.557 -40.489 24.479 1.00 55.38 102 GLY A N 1
ATOM 840 C CA . GLY A 1 102 ? -36.682 -40.674 25.636 1.00 55.38 102 GLY A CA 1
ATOM 841 C C . GLY A 1 102 ? -37.087 -41.809 26.563 1.00 55.38 102 GLY A C 1
ATOM 842 O O . GLY A 1 102 ? -36.211 -42.540 27.001 1.00 55.38 102 GLY A O 1
ATOM 843 N N . ASP A 1 103 ? -38.388 -42.029 26.768 1.00 61.16 103 ASP A N 1
ATOM 844 C CA . ASP A 1 103 ? -38.846 -42.913 27.848 1.00 61.16 103 ASP A CA 1
ATOM 845 C C . ASP A 1 103 ? -39.677 -44.089 27.320 1.00 61.16 103 ASP A C 1
ATOM 847 O O . ASP A 1 103 ? -40.858 -44.224 27.619 1.00 61.16 103 ASP A O 1
ATOM 851 N N . GLU A 1 104 ? -39.058 -44.959 26.522 1.00 60.41 104 GLU A N 1
ATOM 852 C CA . GLU A 1 104 ? -39.544 -46.331 26.337 1.00 60.41 104 GLU A CA 1
ATOM 853 C C . GLU A 1 104 ? -38.352 -47.294 26.332 1.00 60.41 104 GLU A C 1
ATOM 855 O O . GLU A 1 104 ? -37.701 -47.479 25.307 1.00 60.41 104 GLU A O 1
ATOM 860 N N . ASN A 1 105 ? -38.077 -47.928 27.478 1.00 50.62 105 ASN A N 1
ATOM 861 C CA . ASN A 1 105 ? -37.983 -49.389 27.520 1.00 50.62 105 ASN A CA 1
ATOM 862 C C . ASN A 1 105 ? -38.228 -49.917 28.955 1.00 50.62 105 ASN A C 1
ATOM 864 O O . ASN A 1 105 ? -37.786 -49.282 29.914 1.00 50.62 105 ASN A O 1
ATOM 868 N N . PRO A 1 106 ? -38.962 -51.037 29.109 1.00 52.44 106 PRO A N 1
ATOM 869 C CA . PRO A 1 106 ? -39.708 -51.394 30.300 1.00 52.44 106 PRO A CA 1
ATOM 870 C C . PRO A 1 106 ? -38.892 -52.206 31.302 1.00 52.44 106 PRO A C 1
ATOM 872 O O . PRO A 1 106 ? -37.857 -52.793 30.991 1.00 52.44 106 PRO A O 1
ATOM 875 N N . ALA A 1 107 ? -39.454 -52.256 32.505 1.00 51.62 107 ALA A N 1
ATOM 876 C CA . ALA A 1 107 ? -39.088 -53.146 33.590 1.00 51.62 107 ALA A CA 1
ATOM 877 C C . ALA A 1 107 ? -38.793 -54.587 33.130 1.00 51.62 107 ALA A C 1
ATOM 879 O O . ALA A 1 107 ? -39.607 -55.210 32.441 1.00 51.62 107 ALA A O 1
ATOM 880 N N . GLN A 1 108 ? -37.659 -55.108 33.600 1.00 46.25 108 GLN A N 1
ATOM 881 C CA . GLN A 1 108 ? -37.467 -56.506 33.981 1.00 46.25 108 GLN A CA 1
ATOM 882 C C . GLN A 1 108 ? -36.826 -56.528 35.364 1.00 46.25 108 GLN A C 1
ATOM 884 O O . GLN A 1 108 ? -35.909 -55.702 35.584 1.00 46.25 108 GLN A O 1
#

InterPro domains:
  IPR007060 Septum formation initiator FtsL/DivIC [PF04977] (15-93)
  IPR023081 Cell division protein FtsB [PTHR37485] (12-95)

Organism: NCBI:txid1121393

Radius of gyration: 38.26 Å; chains: 1; bounding box: 76×60×95 Å